Protein AF-A0A2V9QDQ3-F1 (afdb_monomer_lite)

Sequence (121 aa):
MTLRIRGIFEPTTITGGDTPDPEHPYFKVGGTVSTPDWSQWRIEVSEPKHTYWLNQYPSVGHRIYKEDFEATITVAAGSTVVVRVTDGNDRQIDNGKIAPDRQQIIAGVVDQPLPGQMLRL

pLDDT: mean 89.93, std 7.94, range [66.38, 98.31]

Foldseek 3Di:
DKDKDWDKFFAWAFDDFDQPDPVQSQWTKDGDTPCQQAKWWWKAKVVVTIIITRHHDPDGDLAIDTDTDMDDDDHDPPIDIDTDIDHNNPPPNPLPDPDPRHVDDDPPDDPDDDVPDDDDD

Radius of gyration: 14.38 Å; chains: 1; bounding box: 30×33×39 Å

Structure (mmCIF, N/CA/C/O backbone):
data_AF-A0A2V9QDQ3-F1
#
_entry.id   AF-A0A2V9QDQ3-F1
#
loop_
_atom_site.group_PDB
_atom_site.id
_atom_site.type_symbol
_atom_site.label_atom_id
_atom_site.label_alt_id
_atom_site.label_comp_id
_atom_site.label_asym_id
_atom_site.label_entity_id
_atom_site.label_seq_id
_atom_site.pdbx_PDB_ins_code
_atom_site.Cartn_x
_atom_site.Cartn_y
_atom_site.Cartn_z
_atom_site.occupancy
_atom_site.B_iso_or_equiv
_atom_site.auth_seq_id
_atom_site.auth_comp_id
_atom_site.auth_asym_id
_atom_site.auth_atom_id
_atom_site.pdbx_PDB_model_num
ATOM 1 N N . MET A 1 1 ? -4.457 -5.830 13.957 1.00 92.12 1 MET A N 1
ATOM 2 C CA . MET A 1 1 ? -4.430 -7.124 13.241 1.00 92.12 1 MET A CA 1
ATOM 3 C C . MET A 1 1 ? -3.198 -7.181 12.359 1.00 92.12 1 MET A C 1
ATOM 5 O O . MET A 1 1 ? -2.735 -6.123 11.949 1.00 92.12 1 MET A O 1
ATOM 9 N N . THR A 1 2 ? -2.707 -8.375 12.043 1.00 94.25 2 THR A N 1
ATOM 10 C CA . THR A 1 2 ? -1.573 -8.564 11.127 1.00 94.25 2 THR A CA 1
ATOM 11 C C . THR A 1 2 ? -2.083 -9.086 9.792 1.00 94.25 2 THR A C 1
ATOM 13 O O . THR A 1 2 ? -2.915 -9.992 9.755 1.00 94.25 2 THR A O 1
ATOM 16 N N . LEU A 1 3 ? -1.612 -8.484 8.705 1.00 93.69 3 LEU A N 1
ATOM 17 C CA . LEU A 1 3 ? -1.916 -8.866 7.333 1.00 93.69 3 LEU A CA 1
ATOM 18 C C . LEU A 1 3 ? -0.630 -9.301 6.646 1.00 93.69 3 LEU A C 1
ATOM 20 O O . LEU A 1 3 ? 0.401 -8.664 6.835 1.00 93.69 3 LEU A O 1
ATOM 24 N N . ARG A 1 4 ? -0.714 -10.315 5.784 1.00 94.31 4 ARG A N 1
ATOM 25 C CA . ARG A 1 4 ? 0.319 -10.583 4.784 1.00 94.31 4 ARG A CA 1
ATOM 26 C C . ARG A 1 4 ? -0.105 -9.972 3.457 1.00 94.31 4 ARG A C 1
ATOM 28 O O . ARG A 1 4 ? -1.147 -10.339 2.910 1.00 94.31 4 ARG A O 1
ATOM 35 N N . ILE A 1 5 ? 0.695 -9.048 2.951 1.00 94.38 5 ILE A N 1
ATOM 36 C CA . ILE A 1 5 ? 0.444 -8.294 1.729 1.00 94.38 5 ILE A CA 1
ATOM 37 C C . ILE A 1 5 ? 1.370 -8.834 0.652 1.00 94.38 5 ILE A C 1
ATOM 39 O O . ILE A 1 5 ? 2.584 -8.877 0.821 1.00 94.38 5 ILE A O 1
ATOM 43 N N . ARG A 1 6 ? 0.773 -9.260 -0.460 1.00 93.69 6 ARG A N 1
ATOM 44 C CA . ARG A 1 6 ? 1.475 -9.783 -1.630 1.00 93.69 6 ARG A CA 1
ATOM 45 C C . ARG A 1 6 ? 0.972 -9.045 -2.854 1.00 93.69 6 ARG A C 1
ATOM 47 O O . ARG A 1 6 ? -0.228 -9.091 -3.120 1.00 93.69 6 ARG A O 1
ATOM 54 N N . GLY A 1 7 ? 1.854 -8.366 -3.577 1.00 91.19 7 GLY A N 1
ATOM 55 C CA . GLY A 1 7 ? 1.440 -7.517 -4.689 1.00 91.19 7 GLY A CA 1
ATOM 56 C C . GLY A 1 7 ? 2.519 -7.267 -5.729 1.00 91.19 7 GLY A C 1
ATOM 57 O O . GLY A 1 7 ? 3.714 -7.397 -5.470 1.00 91.19 7 GLY A O 1
ATOM 58 N N . ILE A 1 8 ? 2.058 -6.943 -6.934 1.00 90.62 8 ILE A N 1
ATOM 59 C CA . ILE A 1 8 ? 2.871 -6.358 -7.993 1.00 90.62 8 ILE A CA 1
ATOM 60 C C . ILE A 1 8 ? 2.390 -4.919 -8.103 1.00 90.62 8 ILE A C 1
ATOM 62 O O . ILE A 1 8 ? 1.229 -4.697 -8.437 1.00 90.62 8 ILE A O 1
ATOM 66 N N . PHE A 1 9 ? 3.253 -3.962 -7.785 1.00 90.94 9 PHE A N 1
ATOM 67 C CA . PHE A 1 9 ? 2.884 -2.554 -7.696 1.00 90.94 9 PHE A CA 1
ATOM 68 C C . PHE A 1 9 ? 3.712 -1.704 -8.655 1.00 90.94 9 PHE A C 1
ATOM 70 O O . PHE A 1 9 ? 4.918 -1.906 -8.774 1.00 90.94 9 PHE A O 1
ATOM 77 N N . GLU A 1 10 ? 3.083 -0.718 -9.295 1.00 91.00 10 GLU A N 1
ATOM 78 C CA . GLU A 1 10 ? 3.804 0.457 -9.793 1.00 91.00 10 GLU A CA 1
ATOM 79 C C . GLU A 1 10 ? 3.888 1.503 -8.667 1.00 91.00 10 GLU A C 1
ATOM 81 O O . GLU A 1 10 ? 3.002 1.554 -7.808 1.00 91.00 10 GLU A O 1
ATOM 86 N N . PRO A 1 11 ? 4.951 2.314 -8.616 1.00 92.94 11 PRO A N 1
ATOM 87 C CA . PRO A 1 11 ? 5.176 3.260 -7.535 1.00 92.94 11 PRO A CA 1
ATOM 88 C C . PRO A 1 11 ? 4.200 4.442 -7.545 1.00 92.94 11 PRO A C 1
ATOM 90 O O . PRO A 1 11 ? 3.865 4.979 -8.599 1.00 92.94 11 PRO A O 1
ATOM 93 N N . THR A 1 12 ? 3.842 4.916 -6.350 1.00 94.69 12 THR A N 1
ATOM 94 C CA . THR A 1 12 ? 3.308 6.267 -6.108 1.00 94.69 12 THR A CA 1
ATOM 95 C C . THR A 1 12 ? 4.208 7.014 -5.124 1.00 94.69 12 THR A C 1
ATOM 97 O O . THR A 1 12 ? 5.013 6.395 -4.426 1.00 94.69 12 THR A O 1
ATOM 100 N N . THR A 1 13 ? 4.062 8.339 -5.031 1.00 96.31 13 THR A N 1
ATOM 101 C CA . THR A 1 13 ? 4.655 9.139 -3.953 1.00 96.31 13 THR A CA 1
ATOM 102 C C . THR A 1 13 ? 3.608 9.657 -2.962 1.00 96.31 13 THR A C 1
ATOM 104 O O . THR A 1 13 ? 2.532 10.120 -3.345 1.00 96.31 13 THR A O 1
ATOM 107 N N . ILE A 1 14 ? 3.949 9.614 -1.673 1.00 96.94 14 ILE A N 1
ATOM 108 C CA . ILE A 1 14 ? 3.148 10.027 -0.519 1.00 96.94 14 ILE A CA 1
ATOM 109 C C . ILE A 1 14 ? 3.951 11.035 0.313 1.00 96.94 14 ILE A C 1
ATOM 111 O O . ILE A 1 14 ? 4.997 10.711 0.891 1.00 96.94 14 ILE A O 1
ATOM 115 N N . THR A 1 15 ? 3.425 12.251 0.418 1.00 95.81 15 THR A N 1
ATOM 116 C CA . THR A 1 15 ? 3.976 13.348 1.224 1.00 95.81 15 THR A CA 1
ATOM 117 C C . THR A 1 15 ? 3.423 13.310 2.654 1.00 95.81 15 THR A C 1
ATOM 119 O O . THR A 1 15 ? 2.231 13.075 2.854 1.00 95.81 15 THR A O 1
ATOM 122 N N . GLY A 1 16 ? 4.269 13.581 3.659 1.00 95.88 16 GLY A N 1
ATOM 123 C CA . GLY A 1 16 ? 3.911 13.435 5.084 1.00 95.88 16 GLY A CA 1
ATOM 124 C C . GLY A 1 16 ? 3.699 11.969 5.474 1.00 95.88 16 GLY A C 1
ATOM 125 O O . GLY A 1 16 ? 4.047 11.114 4.677 1.00 95.88 16 GLY A O 1
ATOM 126 N N . GLY A 1 17 ? 3.133 11.671 6.648 1.00 95.31 17 GLY A N 1
ATOM 127 C CA . GLY A 1 17 ? 2.858 10.298 7.111 1.00 95.31 17 GLY A CA 1
ATOM 128 C C . GLY A 1 17 ? 4.082 9.536 7.636 1.00 95.31 17 GLY A C 1
ATOM 129 O O . GLY A 1 17 ? 5.220 9.951 7.415 1.00 95.31 17 GLY A O 1
ATOM 130 N N . ASP A 1 18 ? 3.827 8.401 8.284 1.00 96.56 18 ASP A N 1
ATOM 131 C CA . ASP A 1 18 ? 4.824 7.622 9.025 1.00 96.56 18 ASP A CA 1
ATOM 132 C C . ASP A 1 18 ? 5.199 6.329 8.299 1.00 96.56 18 ASP A C 1
ATOM 134 O O . ASP A 1 18 ? 4.346 5.662 7.714 1.00 96.56 18 ASP A O 1
ATOM 138 N N . THR A 1 19 ? 6.468 5.942 8.388 1.00 95.50 19 THR A N 1
ATOM 139 C CA . THR A 1 19 ? 6.969 4.640 7.930 1.00 95.50 19 THR A CA 1
ATOM 140 C C . THR A 1 19 ? 7.223 3.783 9.169 1.00 95.50 19 THR A C 1
ATOM 142 O O . THR A 1 19 ? 8.274 3.925 9.795 1.00 95.50 19 THR A O 1
ATOM 145 N N . PRO A 1 20 ? 6.249 2.956 9.590 1.00 92.38 20 PRO A N 1
ATOM 146 C CA . PRO A 1 20 ? 6.335 2.232 10.856 1.00 92.38 20 PRO A CA 1
ATOM 147 C C . PRO A 1 20 ? 7.339 1.078 10.799 1.00 92.38 20 PRO A C 1
ATOM 149 O O . PRO A 1 20 ? 7.803 0.634 11.844 1.00 92.38 20 PRO A O 1
ATOM 152 N N . ASP A 1 21 ? 7.668 0.613 9.594 1.00 89.44 21 ASP A N 1
ATOM 153 C CA . ASP A 1 21 ? 8.615 -0.463 9.355 1.00 89.44 21 ASP A CA 1
ATOM 154 C C . ASP A 1 21 ? 9.738 0.015 8.416 1.00 89.44 21 ASP A C 1
ATOM 156 O O . ASP A 1 21 ? 9.504 0.209 7.219 1.00 89.44 21 ASP A O 1
ATOM 160 N N . PRO A 1 22 ? 10.956 0.244 8.937 1.00 88.62 22 PRO A N 1
ATOM 161 C CA . PRO A 1 22 ? 12.102 0.637 8.123 1.00 88.62 22 PRO A CA 1
ATOM 162 C C . PRO A 1 22 ? 12.555 -0.425 7.112 1.00 88.62 22 PRO A C 1
ATOM 164 O O . PRO A 1 22 ? 13.193 -0.058 6.125 1.00 88.62 22 PRO A O 1
ATOM 167 N N . GLU A 1 23 ? 12.257 -1.711 7.336 1.00 90.38 23 GLU A N 1
ATOM 168 C CA . GLU A 1 23 ? 12.579 -2.794 6.393 1.00 90.38 23 GLU A CA 1
ATOM 169 C C . GLU A 1 23 ? 11.613 -2.801 5.199 1.00 90.38 23 GLU A C 1
ATOM 171 O O . GLU A 1 23 ? 11.976 -3.219 4.098 1.00 90.38 23 GLU A O 1
ATOM 176 N N . HIS A 1 24 ? 10.419 -2.232 5.389 1.00 89.31 24 HIS A N 1
ATOM 177 C CA . HIS A 1 24 ? 9.380 -2.079 4.374 1.00 89.31 24 HIS A CA 1
ATOM 178 C C . HIS A 1 24 ? 9.022 -0.596 4.160 1.00 89.31 24 HIS A C 1
ATOM 180 O O . HIS A 1 24 ? 7.886 -0.181 4.408 1.00 89.31 24 HIS A O 1
ATOM 186 N N . PRO A 1 25 ? 9.954 0.236 3.646 1.00 90.44 25 PRO A N 1
ATOM 187 C CA . PRO A 1 25 ? 9.777 1.690 3.556 1.00 90.44 25 PRO A CA 1
ATOM 188 C C . PRO A 1 25 ? 8.666 2.136 2.592 1.00 90.44 25 PRO A C 1
ATOM 190 O O . PRO A 1 25 ? 8.282 3.309 2.574 1.00 90.44 25 PRO A O 1
ATOM 193 N N . TYR A 1 26 ? 8.152 1.204 1.790 1.00 91.50 26 TYR A N 1
ATOM 194 C CA . TYR A 1 26 ? 7.014 1.386 0.896 1.00 91.50 26 TYR A CA 1
ATOM 195 C C . TYR A 1 26 ? 5.653 1.248 1.578 1.00 91.50 26 TYR A C 1
ATOM 197 O O . TYR A 1 26 ? 4.634 1.653 1.009 1.00 91.50 26 TYR A O 1
ATOM 205 N N . PHE A 1 27 ? 5.631 0.713 2.799 1.00 96.12 27 PHE A N 1
ATOM 206 C CA . PHE A 1 27 ? 4.460 0.704 3.652 1.00 96.12 27 PHE A CA 1
ATOM 207 C C . PHE A 1 27 ? 4.413 1.991 4.472 1.00 96.12 27 PHE A C 1
ATOM 209 O O . PHE A 1 27 ? 5.354 2.334 5.193 1.00 96.12 27 PHE A O 1
ATOM 216 N N . LYS A 1 28 ? 3.309 2.729 4.355 1.00 96.81 28 LYS A N 1
ATOM 217 C CA . LYS A 1 28 ? 3.207 4.067 4.939 1.00 96.81 28 LYS A CA 1
ATOM 218 C C . LYS A 1 28 ? 1.842 4.340 5.546 1.00 96.81 28 LYS A C 1
ATOM 220 O O . LYS A 1 28 ? 0.824 4.016 4.946 1.00 96.81 28 LYS A O 1
ATOM 225 N N . VAL A 1 29 ? 1.807 4.971 6.716 1.00 97.75 29 VAL A N 1
ATOM 226 C CA . VAL A 1 29 ? 0.573 5.303 7.442 1.00 97.75 29 VAL A CA 1
ATOM 227 C C . VAL A 1 29 ? 0.283 6.795 7.336 1.00 97.75 29 VAL A C 1
ATOM 229 O O . VAL A 1 29 ? 1.118 7.635 7.667 1.00 97.75 29 VAL A O 1
ATOM 232 N N . GLY A 1 30 ? -0.923 7.141 6.892 1.00 97.31 30 GLY A N 1
ATOM 233 C CA . GLY A 1 30 ? -1.334 8.527 6.682 1.00 97.31 30 GLY A CA 1
ATOM 234 C C . GLY A 1 30 ? -0.606 9.193 5.511 1.00 97.31 30 GLY A C 1
ATOM 235 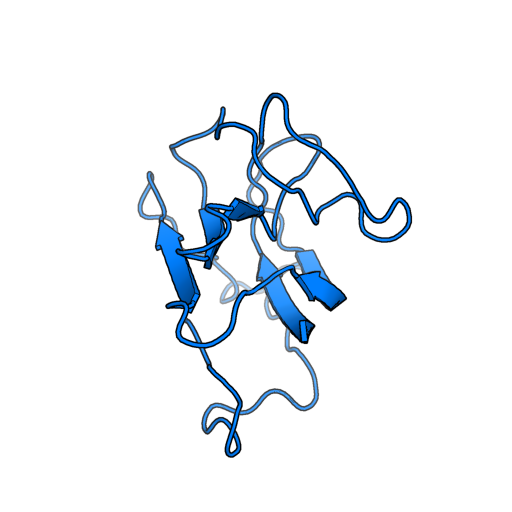O O . GLY A 1 30 ? -0.196 8.537 4.558 1.00 97.31 30 GLY A O 1
ATOM 236 N N . GLY A 1 31 ? -0.473 10.518 5.564 1.00 96.44 31 GLY A N 1
ATOM 237 C CA . GLY A 1 31 ? 0.061 11.309 4.452 1.00 96.44 31 GLY A CA 1
ATOM 238 C C . GLY A 1 31 ? -0.907 11.438 3.270 1.00 96.44 31 GLY A C 1
ATOM 239 O O . GLY A 1 31 ? -2.031 10.931 3.295 1.00 96.44 31 GLY A O 1
ATOM 240 N N . THR A 1 32 ? -0.451 12.136 2.232 1.00 96.00 32 THR A N 1
ATOM 241 C CA . THR A 1 32 ? -1.252 12.480 1.050 1.00 96.00 32 THR A CA 1
ATOM 242 C C . THR A 1 32 ? -0.489 12.142 -0.221 1.00 96.00 32 THR A C 1
ATOM 244 O O . THR A 1 32 ? 0.708 12.412 -0.321 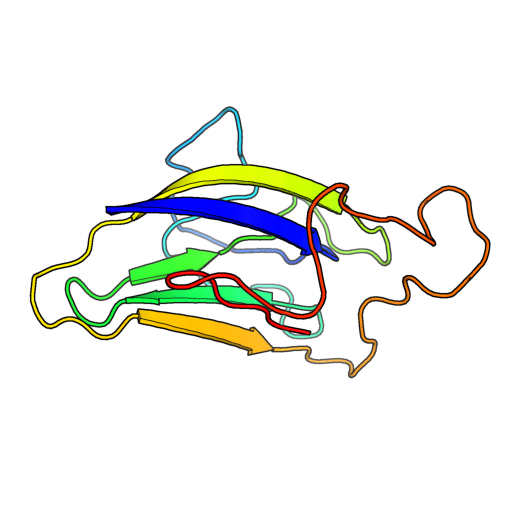1.00 96.00 32 THR A O 1
ATOM 247 N N . VAL A 1 33 ? -1.186 11.582 -1.208 1.00 95.56 33 VAL A N 1
ATOM 248 C CA . VAL A 1 33 ? -0.625 11.318 -2.538 1.00 95.56 33 VAL A CA 1
ATOM 249 C C . VAL A 1 33 ? -0.143 12.622 -3.173 1.00 95.56 33 VAL A C 1
ATOM 251 O O . VAL A 1 33 ? -0.885 13.600 -3.224 1.00 95.56 33 VAL A O 1
ATOM 254 N N . SER A 1 34 ? 1.090 12.627 -3.675 1.00 95.06 34 SER A N 1
ATOM 255 C CA . SER A 1 34 ? 1.669 13.743 -4.438 1.00 95.06 34 SER A CA 1
ATOM 256 C C . SER A 1 34 ? 1.767 13.471 -5.941 1.00 95.06 34 SER A C 1
ATOM 258 O O . SER A 1 34 ? 2.061 14.385 -6.706 1.00 95.06 34 SER A O 1
ATOM 260 N N . THR A 1 35 ? 1.456 12.248 -6.373 1.00 92.94 35 THR A N 1
ATOM 261 C CA . THR A 1 35 ? 1.424 11.821 -7.781 1.00 92.94 35 THR A CA 1
ATOM 262 C C . THR A 1 35 ? 0.081 11.16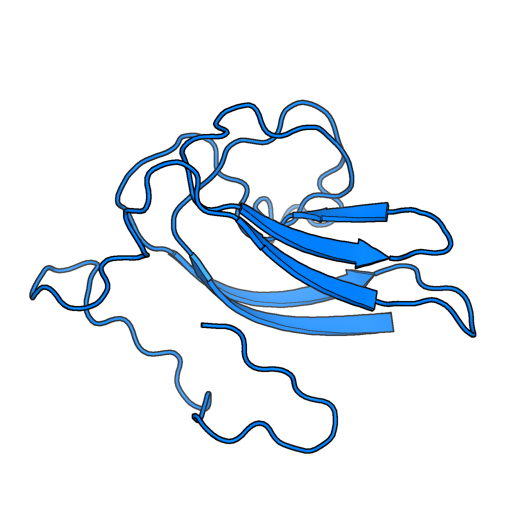7 -8.115 1.00 92.94 35 THR A C 1
ATOM 264 O O . THR A 1 35 ? 0.012 9.946 -8.261 1.00 92.94 35 THR A O 1
ATOM 267 N N . PRO A 1 36 ? -1.012 11.949 -8.198 1.00 91.50 36 PRO A N 1
ATOM 268 C CA . PRO A 1 36 ? -2.371 11.415 -8.328 1.00 91.50 36 PRO A CA 1
ATOM 269 C C . PRO A 1 36 ? -2.609 10.638 -9.629 1.00 91.50 36 PRO A C 1
ATOM 271 O O . PRO A 1 36 ? -3.496 9.792 -9.672 1.00 91.50 36 PRO A O 1
ATOM 274 N N . ASP A 1 37 ? -1.79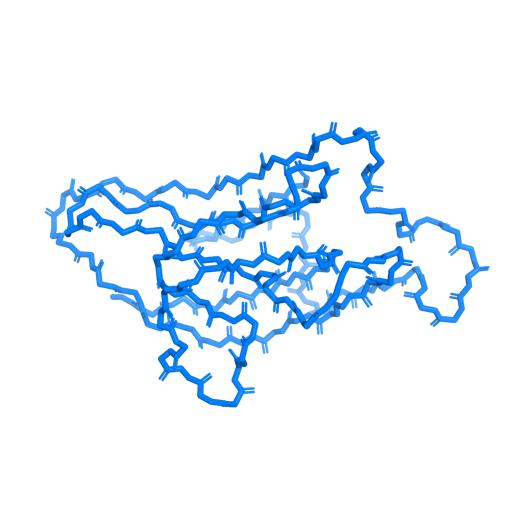3 10.886 -10.654 1.00 91.25 37 ASP A N 1
ATOM 275 C CA . ASP A 1 37 ? -1.871 10.202 -11.945 1.00 91.25 37 ASP A CA 1
ATOM 276 C C . ASP A 1 37 ? -1.358 8.754 -11.897 1.00 91.25 37 ASP A C 1
ATOM 278 O O . ASP A 1 37 ? -1.511 8.034 -12.873 1.00 91.25 37 ASP A O 1
ATOM 282 N N . TRP A 1 38 ? -0.720 8.325 -10.804 1.00 91.81 38 TRP A N 1
ATOM 283 C CA . TRP A 1 38 ? -0.126 6.992 -10.669 1.00 91.81 38 TRP A CA 1
ATOM 284 C C . TRP A 1 38 ? -0.989 6.061 -9.820 1.00 91.81 38 TRP A C 1
ATOM 286 O O . TRP A 1 38 ? -1.793 6.518 -9.001 1.00 91.81 38 TRP A O 1
ATOM 296 N N . SER A 1 39 ? -0.791 4.749 -9.996 1.00 91.19 39 SER A N 1
ATOM 297 C CA . SER A 1 39 ? -1.530 3.731 -9.250 1.00 91.19 39 SER A CA 1
ATOM 298 C C . SER A 1 39 ? -1.328 3.889 -7.739 1.00 91.19 39 SER A C 1
ATOM 300 O O . SER A 1 39 ? -0.212 4.022 -7.245 1.00 91.19 39 SER A O 1
ATOM 302 N N . GLN A 1 40 ? -2.422 3.867 -6.992 1.00 93.75 40 GLN A N 1
ATOM 303 C CA . GLN A 1 40 ? -2.492 4.118 -5.559 1.00 93.75 40 GLN A CA 1
ATOM 304 C C . GLN A 1 40 ? -3.116 2.909 -4.879 1.00 93.75 40 GLN A C 1
ATOM 306 O O . GLN A 1 40 ? -4.338 2.731 -4.926 1.00 93.75 40 GLN A O 1
ATOM 311 N N . TRP A 1 41 ? -2.290 2.103 -4.220 1.00 95.19 41 TRP A N 1
ATOM 312 C CA . TRP A 1 41 ? -2.731 0.923 -3.485 1.00 95.19 41 TRP A CA 1
ATOM 313 C C . TRP A 1 41 ? -2.810 1.242 -2.002 1.00 95.19 41 TRP A C 1
ATOM 315 O O . TRP A 1 41 ? -1.825 1.673 -1.396 1.00 95.19 41 TRP A O 1
ATOM 325 N N . ARG A 1 42 ? -3.991 1.048 -1.407 1.00 96.38 42 ARG A N 1
ATOM 326 C CA . ARG A 1 42 ? -4.197 1.378 0.003 1.00 96.38 42 ARG A CA 1
ATOM 327 C C . ARG A 1 42 ? -5.216 0.508 0.715 1.00 96.38 42 ARG A C 1
ATOM 329 O O . ARG A 1 42 ? -6.129 -0.048 0.104 1.00 96.38 42 ARG A O 1
ATOM 336 N N . ILE A 1 43 ? -5.076 0.479 2.033 1.00 97.12 43 ILE A N 1
ATOM 337 C CA . ILE A 1 43 ? -6.057 -0.050 2.974 1.00 97.12 43 ILE A CA 1
ATOM 338 C C . ILE A 1 43 ? -6.607 1.124 3.784 1.00 97.12 43 ILE A C 1
ATOM 340 O O . ILE A 1 43 ? -5.845 1.885 4.376 1.00 97.12 43 ILE A O 1
ATOM 344 N N . GLU A 1 44 ? -7.924 1.274 3.812 1.00 97.81 44 GLU A N 1
ATOM 345 C CA . GLU A 1 44 ? -8.630 2.280 4.606 1.00 97.81 44 GLU A CA 1
ATOM 346 C C . GLU A 1 44 ? -9.325 1.577 5.778 1.00 97.81 44 GLU A C 1
ATOM 348 O O . GLU A 1 44 ? -10.078 0.622 5.578 1.00 97.81 44 GLU A O 1
ATOM 353 N N . VAL A 1 45 ? -9.070 2.043 7.000 1.00 98.12 45 VAL A N 1
ATOM 354 C CA . VAL A 1 45 ? -9.722 1.565 8.228 1.00 98.12 45 VAL A CA 1
ATOM 355 C C . VAL A 1 45 ? -10.634 2.664 8.752 1.00 98.12 45 VAL A C 1
ATOM 357 O O . VAL A 1 45 ? -10.234 3.827 8.799 1.00 98.12 45 VAL A O 1
ATOM 360 N N . SER A 1 46 ? -11.860 2.310 9.143 1.00 98.31 46 SER A N 1
ATOM 361 C CA . SER A 1 46 ? -12.837 3.293 9.625 1.00 98.31 46 SER A CA 1
ATOM 362 C C . SER A 1 46 ? -12.569 3.791 11.049 1.00 98.31 46 SER A C 1
ATOM 364 O O . SER A 1 46 ? -12.824 4.960 11.317 1.00 98.31 46 SER A O 1
ATOM 366 N N . GLU A 1 47 ? -12.079 2.927 11.948 1.00 97.69 47 GLU A N 1
ATOM 367 C CA . GLU A 1 47 ? -11.816 3.256 13.358 1.00 97.69 47 GLU A CA 1
ATOM 368 C C . GLU A 1 47 ? -10.616 2.446 13.924 1.00 97.69 47 GLU A C 1
ATOM 370 O O . GLU A 1 47 ? -10.641 1.206 13.870 1.00 97.69 47 GLU A O 1
ATOM 375 N N . PRO A 1 48 ? -9.576 3.112 14.469 1.00 96.75 48 PRO A N 1
ATOM 376 C CA . PRO A 1 48 ? -9.290 4.530 14.248 1.00 96.75 48 PRO A CA 1
ATOM 377 C C . PRO A 1 48 ? -9.100 4.803 12.755 1.00 96.75 48 PRO A C 1
ATOM 379 O O . PRO A 1 48 ? -8.625 3.947 12.003 1.00 96.75 48 PRO A O 1
ATOM 382 N N . LYS A 1 49 ? -9.526 5.987 12.307 1.00 97.38 49 LYS A N 1
ATOM 383 C CA . LYS A 1 49 ? -9.469 6.338 10.889 1.00 97.38 49 LYS A CA 1
ATOM 384 C C . LYS A 1 49 ? -8.016 6.407 10.421 1.00 97.38 49 LYS A C 1
ATOM 386 O O . LYS A 1 49 ? -7.296 7.342 10.766 1.00 97.38 49 LYS A O 1
ATOM 391 N N . HIS A 1 50 ? -7.620 5.460 9.576 1.00 97.38 50 HIS A N 1
ATOM 392 C CA . HIS A 1 50 ? -6.282 5.402 8.994 1.00 97.38 50 HIS A CA 1
ATOM 393 C C . HIS A 1 50 ? -6.320 5.020 7.519 1.00 97.38 50 HIS A C 1
ATOM 395 O O . HIS A 1 50 ? -7.178 4.256 7.073 1.00 97.38 50 HIS A O 1
ATOM 401 N N . THR A 1 51 ? -5.321 5.515 6.794 1.00 98.06 51 THR A N 1
ATOM 402 C CA . THR A 1 51 ? -4.972 5.051 5.453 1.00 98.06 51 THR A CA 1
ATOM 403 C C . THR A 1 51 ? -3.580 4.445 5.510 1.00 98.06 51 THR A C 1
ATOM 405 O O . THR A 1 51 ? -2.648 5.095 5.980 1.00 98.06 51 THR A O 1
ATOM 408 N N . TYR A 1 52 ? -3.448 3.221 5.019 1.00 97.69 52 TYR A N 1
ATOM 409 C CA . TYR A 1 52 ? -2.186 2.510 4.880 1.00 97.69 52 TYR A CA 1
ATOM 410 C C . TYR A 1 52 ? -1.860 2.387 3.395 1.00 97.69 52 TYR A C 1
ATOM 412 O O . TYR A 1 52 ? -2.579 1.707 2.666 1.00 97.69 52 TYR A O 1
ATOM 420 N N . TRP A 1 53 ? -0.811 3.057 2.938 1.00 97.56 53 TRP A N 1
ATOM 421 C CA . TRP A 1 53 ? -0.311 2.987 1.568 1.00 97.56 53 TRP A CA 1
ATOM 422 C C . TRP A 1 53 ? 0.633 1.801 1.415 1.00 97.56 53 TRP A C 1
ATOM 424 O O . TRP A 1 53 ? 1.444 1.540 2.302 1.00 97.56 53 TRP A O 1
ATOM 434 N N . LEU A 1 54 ? 0.508 1.090 0.296 1.00 96.62 54 LEU A N 1
ATOM 435 C CA . LEU A 1 54 ? 1.217 -0.170 0.055 1.00 96.62 54 LEU A CA 1
ATOM 436 C C . LEU A 1 54 ? 2.369 -0.037 -0.948 1.00 96.62 54 LEU A C 1
ATOM 438 O O . LEU A 1 54 ? 3.192 -0.938 -1.051 1.00 96.62 54 LEU A O 1
ATOM 442 N N . ASN A 1 55 ? 2.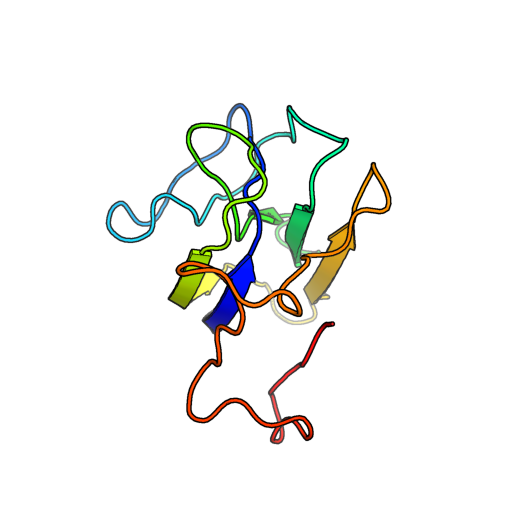395 1.057 -1.711 1.00 95.12 55 ASN A N 1
ATOM 443 C CA . ASN A 1 55 ? 3.286 1.243 -2.851 1.00 95.12 55 ASN A CA 1
ATOM 444 C C . ASN A 1 55 ? 3.953 2.627 -2.857 1.00 95.12 55 ASN A C 1
ATOM 446 O O . ASN A 1 55 ? 4.087 3.256 -3.909 1.00 95.12 55 ASN A O 1
ATOM 450 N N . GLN A 1 56 ? 4.346 3.122 -1.682 1.00 95.31 56 GLN A N 1
ATOM 451 C CA . GLN A 1 56 ? 5.133 4.348 -1.581 1.00 95.31 56 GLN A CA 1
ATOM 452 C C . GLN A 1 56 ? 6.569 4.102 -2.063 1.00 95.31 56 GLN A C 1
ATOM 454 O O . GLN A 1 56 ? 7.271 3.267 -1.513 1.00 95.31 56 GLN A O 1
ATOM 459 N N . TYR A 1 57 ? 7.068 4.883 -3.016 1.00 94.62 57 TYR A N 1
ATOM 460 C CA . TYR A 1 57 ? 8.479 4.823 -3.422 1.00 94.62 57 TYR A CA 1
ATOM 461 C C . TYR A 1 57 ? 9.082 6.229 -3.550 1.00 94.62 57 TYR A C 1
ATOM 463 O O . TYR A 1 57 ? 8.348 7.218 -3.566 1.00 94.62 57 TYR A O 1
ATOM 471 N N . PRO A 1 58 ? 10.424 6.361 -3.623 1.00 91.75 58 PRO A N 1
ATOM 472 C CA . PRO A 1 58 ? 11.079 7.668 -3.733 1.00 91.75 58 PRO A CA 1
ATOM 473 C C . PRO A 1 58 ? 10.722 8.450 -5.005 1.00 91.75 58 PRO A C 1
ATOM 475 O O . PRO A 1 58 ? 10.828 9.674 -5.025 1.00 91.75 58 PRO A O 1
ATOM 478 N N . SER A 1 59 ? 10.313 7.755 -6.066 1.00 93.25 59 SER A N 1
ATOM 479 C CA . SER A 1 59 ? 9.901 8.346 -7.336 1.00 93.25 59 SER A CA 1
ATOM 480 C C . SER A 1 59 ? 8.878 7.463 -8.040 1.00 93.25 59 SER A C 1
ATOM 482 O O . SER A 1 59 ? 8.861 6.248 -7.848 1.00 93.25 59 SER A O 1
ATOM 484 N N . VAL A 1 60 ? 8.090 8.066 -8.923 1.00 92.56 60 VAL A N 1
ATOM 485 C CA . VAL A 1 60 ? 7.199 7.345 -9.835 1.00 92.56 60 VAL A CA 1
ATOM 486 C C . VAL A 1 60 ? 7.921 6.844 -11.087 1.00 92.56 60 VAL A C 1
ATOM 488 O O . VAL A 1 60 ? 9.001 7.326 -11.431 1.00 92.56 60 VAL A O 1
ATOM 491 N N . GLY A 1 61 ? 7.323 5.882 -11.784 1.00 88.69 61 GLY A N 1
ATOM 492 C CA . GLY A 1 61 ? 7.864 5.309 -13.011 1.00 88.69 61 GLY A CA 1
ATOM 493 C C . GLY A 1 61 ? 7.162 4.008 -13.381 1.00 88.69 61 GLY A C 1
ATOM 494 O O . GLY A 1 61 ? 6.628 3.324 -12.518 1.00 88.69 61 GLY A O 1
ATOM 495 N N . HIS A 1 62 ? 7.197 3.634 -14.660 1.00 86.06 62 HIS A N 1
ATOM 496 C CA . HIS A 1 62 ? 6.642 2.366 -15.150 1.00 86.06 62 HIS A CA 1
ATOM 497 C C . HIS A 1 62 ? 7.585 1.199 -14.840 1.00 86.06 62 HIS A C 1
ATOM 499 O O . HIS A 1 62 ? 7.980 0.441 -15.725 1.00 86.06 62 HIS A O 1
ATOM 505 N N . ARG A 1 63 ? 7.986 1.098 -13.576 1.00 85.94 63 ARG A N 1
ATOM 506 C CA . ARG A 1 63 ? 8.734 -0.013 -13.011 1.00 85.94 63 ARG A CA 1
ATOM 507 C C . ARG A 1 63 ? 7.807 -0.724 -12.049 1.00 85.94 63 ARG A C 1
ATOM 509 O O . ARG A 1 63 ? 7.191 -0.072 -11.211 1.00 85.94 63 ARG A O 1
ATOM 516 N N . ILE A 1 64 ? 7.749 -2.042 -12.151 1.00 88.06 64 ILE A N 1
ATOM 517 C CA . ILE A 1 64 ? 6.969 -2.841 -11.215 1.00 88.06 64 ILE A CA 1
ATOM 518 C C . ILE A 1 64 ? 7.848 -3.395 -10.101 1.00 88.06 64 ILE A C 1
ATOM 520 O O . ILE A 1 64 ? 9.017 -3.731 -10.303 1.00 88.06 64 ILE A O 1
ATOM 524 N N . TYR A 1 65 ? 7.257 -3.481 -8.921 1.00 89.12 65 TYR A N 1
ATOM 525 C CA . TYR A 1 65 ? 7.864 -4.002 -7.711 1.00 89.12 65 TYR A CA 1
ATOM 526 C C . TYR A 1 65 ? 7.041 -5.185 -7.232 1.00 89.12 65 TYR A C 1
ATOM 528 O O . TYR A 1 65 ? 5.814 -5.114 -7.172 1.00 89.12 65 TYR A O 1
ATOM 536 N N . LYS A 1 66 ? 7.723 -6.288 -6.932 1.00 90.25 66 LYS A N 1
ATOM 537 C CA . LYS A 1 66 ? 7.108 -7.488 -6.379 1.00 90.25 66 LYS A CA 1
ATOM 538 C C . LYS A 1 66 ? 7.326 -7.478 -4.874 1.00 90.25 66 LYS A C 1
ATOM 540 O O . LYS A 1 66 ? 8.460 -7.631 -4.432 1.00 90.25 66 LYS A O 1
ATOM 545 N N . GLU A 1 67 ? 6.242 -7.338 -4.127 1.00 91.38 67 GLU A N 1
ATOM 546 C CA . GLU A 1 67 ? 6.261 -7.227 -2.672 1.00 91.38 67 GLU A CA 1
ATOM 547 C C . GLU A 1 67 ? 5.582 -8.438 -2.019 1.00 91.38 67 GLU A C 1
ATOM 549 O O . GLU A 1 67 ? 4.560 -8.935 -2.504 1.00 91.38 67 GLU A O 1
ATOM 554 N N . ASP A 1 68 ? 6.161 -8.914 -0.917 1.00 93.19 68 ASP A N 1
ATOM 555 C CA . ASP A 1 68 ? 5.615 -9.945 -0.026 1.00 93.19 68 ASP A CA 1
ATOM 556 C C . ASP A 1 6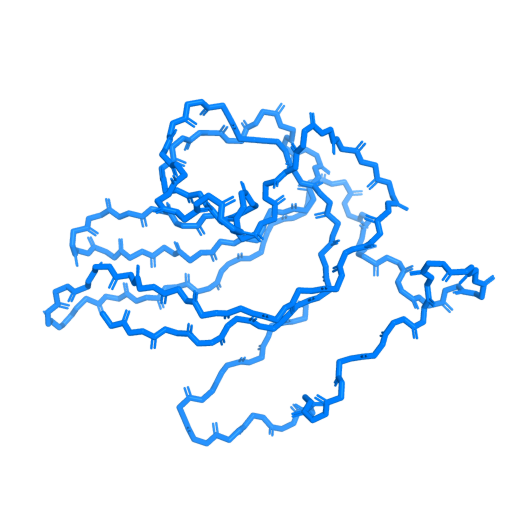8 ? 6.096 -9.646 1.395 1.00 93.19 68 ASP A C 1
ATOM 558 O O . ASP A 1 68 ? 7.258 -9.883 1.721 1.00 93.19 68 ASP A O 1
ATOM 562 N N . PHE A 1 69 ? 5.222 -9.065 2.212 1.00 93.44 69 PHE A N 1
ATOM 563 C CA . PHE A 1 69 ? 5.567 -8.606 3.554 1.00 93.44 69 PHE A CA 1
ATOM 564 C C . PHE A 1 69 ? 4.389 -8.738 4.513 1.00 93.44 69 PHE A C 1
ATOM 566 O O . PHE A 1 69 ? 3.230 -8.854 4.102 1.00 93.44 69 PHE A O 1
ATOM 573 N N . GLU A 1 70 ? 4.684 -8.711 5.809 1.00 94.81 70 GLU A N 1
ATOM 574 C CA . GLU A 1 70 ? 3.666 -8.623 6.848 1.00 94.81 70 GLU A CA 1
ATOM 575 C C . GLU A 1 70 ? 3.575 -7.196 7.379 1.00 94.81 70 GLU A C 1
ATOM 577 O O . GLU A 1 70 ? 4.577 -6.513 7.554 1.00 94.81 70 GLU A O 1
ATOM 582 N N . ALA A 1 71 ? 2.356 -6.738 7.646 1.00 94.56 71 ALA A N 1
ATOM 583 C CA . ALA A 1 71 ? 2.115 -5.440 8.252 1.00 94.56 71 ALA A CA 1
ATOM 584 C C . ALA A 1 71 ? 1.071 -5.558 9.355 1.00 94.56 71 ALA A C 1
ATOM 586 O O . ALA A 1 71 ? 0.025 -6.196 9.196 1.00 94.56 71 ALA A O 1
ATOM 587 N N . THR A 1 72 ? 1.334 -4.891 10.475 1.00 94.31 72 THR A N 1
ATOM 588 C CA . THR A 1 72 ? 0.345 -4.743 11.541 1.00 94.31 72 THR A CA 1
ATOM 589 C C . THR A 1 72 ? -0.414 -3.438 11.349 1.00 94.31 72 THR A C 1
ATOM 591 O O . THR A 1 72 ? 0.173 -2.360 11.340 1.00 94.31 72 THR A O 1
ATOM 594 N N . ILE A 1 73 ? -1.737 -3.541 11.219 1.00 95.56 73 ILE A N 1
ATOM 595 C CA . ILE A 1 73 ? -2.649 -2.398 11.144 1.00 95.56 73 ILE A CA 1
ATOM 596 C C . ILE A 1 73 ? -3.520 -2.321 12.400 1.00 95.56 73 ILE A C 1
ATOM 598 O O . ILE A 1 73 ? -3.946 -3.341 12.957 1.00 95.56 73 ILE A O 1
ATOM 602 N N . THR A 1 74 ? -3.807 -1.104 12.848 1.00 96.06 74 THR A N 1
ATOM 603 C CA . THR A 1 74 ? -4.647 -0.851 14.023 1.00 96.06 74 THR A CA 1
ATOM 604 C C . THR A 1 74 ? -6.097 -0.800 13.589 1.00 96.06 74 THR A C 1
ATOM 606 O O . THR A 1 74 ? -6.462 0.010 12.745 1.00 96.06 74 THR A O 1
ATOM 609 N N . VAL A 1 75 ? -6.924 -1.677 14.158 1.00 97.25 75 VAL A N 1
ATOM 610 C CA . VAL A 1 75 ? -8.335 -1.810 13.787 1.00 97.25 75 VAL A CA 1
ATOM 611 C C . VAL A 1 75 ? -9.145 -2.107 15.037 1.00 97.25 75 VAL A C 1
ATOM 613 O O . VAL A 1 75 ? -8.905 -3.120 15.696 1.00 97.25 75 VAL A O 1
ATOM 616 N N . ALA A 1 76 ? -10.082 -1.223 15.368 1.00 97.94 76 ALA A N 1
ATOM 617 C CA . ALA A 1 76 ? -11.052 -1.461 16.427 1.00 97.94 76 ALA A CA 1
ATOM 618 C C . ALA A 1 76 ? -12.068 -2.544 16.021 1.00 97.94 76 ALA A C 1
ATOM 620 O O . ALA A 1 76 ? -12.312 -2.807 14.841 1.00 97.94 76 ALA A O 1
ATOM 621 N N . ALA A 1 77 ? -12.675 -3.194 17.013 1.00 96.69 77 ALA A N 1
ATOM 622 C CA . ALA A 1 77 ? -13.727 -4.173 16.763 1.00 96.69 77 ALA A CA 1
ATOM 623 C C . ALA A 1 77 ? -14.933 -3.508 16.074 1.00 96.69 77 ALA A C 1
ATOM 625 O O . ALA A 1 77 ? -15.356 -2.424 16.465 1.00 96.69 77 ALA A O 1
ATOM 626 N N . GLY A 1 78 ? -15.492 -4.167 15.055 1.00 96.31 78 GLY A N 1
ATOM 627 C CA . GLY A 1 78 ? -16.618 -3.638 14.275 1.00 96.31 78 GLY A CA 1
ATOM 628 C C . GLY A 1 78 ? -16.238 -2.618 13.194 1.00 96.31 78 GLY A C 1
ATOM 629 O O . GLY A 1 78 ? -17.118 -2.163 12.466 1.00 96.31 78 GLY A O 1
ATOM 630 N N . SER A 1 79 ? -14.954 -2.279 13.048 1.00 97.56 79 SER A N 1
ATOM 631 C CA . SER A 1 79 ? -14.483 -1.392 11.983 1.00 97.56 79 SER A CA 1
ATOM 632 C C . SER A 1 79 ? -14.637 -2.005 10.594 1.00 97.56 79 SER A C 1
ATOM 634 O O . SER A 1 79 ? -14.503 -3.211 10.392 1.00 97.56 79 SER A O 1
ATOM 636 N N . THR A 1 80 ? -14.842 -1.137 9.607 1.00 96.75 80 THR A N 1
ATOM 637 C CA . THR A 1 80 ? -14.749 -1.493 8.192 1.00 96.75 80 THR A CA 1
ATOM 638 C C . THR A 1 80 ? -13.303 -1.371 7.725 1.00 96.75 80 THR A C 1
ATOM 640 O O . THR A 1 80 ? -12.617 -0.400 8.054 1.00 96.75 80 THR A O 1
ATOM 643 N N . VAL A 1 81 ? -12.865 -2.347 6.930 1.00 95.50 81 VAL A N 1
ATOM 644 C CA . VAL A 1 81 ? -11.565 -2.356 6.255 1.00 95.50 81 VAL A CA 1
ATOM 645 C C . VAL A 1 81 ? -11.814 -2.418 4.755 1.00 95.50 81 VAL A C 1
ATOM 647 O O . VAL A 1 81 ? -12.466 -3.343 4.272 1.00 95.50 81 VAL A O 1
ATOM 650 N N . VAL A 1 82 ? -11.311 -1.432 4.017 1.00 95.69 82 VAL A N 1
ATOM 651 C CA . VAL A 1 82 ? -11.464 -1.342 2.562 1.00 95.69 82 VAL A CA 1
ATOM 652 C C . VAL A 1 82 ? -10.096 -1.442 1.913 1.00 95.69 82 VAL A C 1
ATOM 654 O O . VAL A 1 82 ? -9.225 -0.621 2.180 1.00 95.69 82 VAL A O 1
ATOM 657 N N . VAL A 1 83 ? -9.919 -2.410 1.017 1.00 93.88 83 VAL A N 1
ATOM 658 C CA . VAL A 1 83 ? -8.778 -2.432 0.095 1.00 93.88 83 VAL A CA 1
ATOM 659 C C . VAL A 1 83 ? -9.188 -1.685 -1.164 1.00 93.88 83 VAL A C 1
ATOM 661 O O . VAL A 1 83 ? -10.194 -2.021 -1.794 1.00 93.88 83 VAL A O 1
ATOM 664 N N . ARG A 1 84 ? -8.435 -0.647 -1.524 1.00 92.88 84 ARG A N 1
ATOM 665 C CA . ARG A 1 84 ? -8.778 0.243 -2.629 1.00 92.88 84 ARG A CA 1
ATOM 666 C C . ARG A 1 84 ? -7.587 0.467 -3.543 1.00 92.88 84 ARG A C 1
ATOM 668 O O . ARG A 1 84 ? -6.458 0.641 -3.091 1.00 92.88 84 ARG A O 1
ATOM 675 N N . VAL A 1 85 ? -7.903 0.521 -4.833 1.00 90.69 85 VAL A N 1
ATOM 676 C CA . VAL A 1 85 ? -6.986 0.921 -5.896 1.00 90.69 85 VAL A CA 1
ATOM 677 C C . VAL A 1 85 ? -7.593 2.101 -6.624 1.00 90.69 85 VAL A C 1
ATOM 679 O O . VAL A 1 85 ? -8.798 2.126 -6.893 1.00 90.69 85 VAL A O 1
ATOM 682 N N . THR A 1 86 ? -6.763 3.090 -6.908 1.00 90.19 86 THR A N 1
ATOM 683 C CA . THR A 1 86 ? -7.083 4.197 -7.807 1.00 90.19 86 THR A CA 1
ATOM 684 C C . THR A 1 86 ? -5.922 4.334 -8.772 1.00 90.19 86 THR A C 1
ATOM 686 O O . THR A 1 86 ? -4.781 4.269 -8.335 1.00 90.19 86 THR A O 1
ATOM 689 N N . ASP A 1 87 ? -6.196 4.497 -10.057 1.00 87.62 87 ASP A N 1
ATOM 690 C CA . ASP A 1 87 ? -5.178 4.758 -11.068 1.00 87.62 87 ASP A CA 1
ATOM 691 C C . ASP A 1 87 ? -5.633 5.971 -11.875 1.00 87.62 87 ASP A C 1
ATOM 693 O O . ASP A 1 87 ? -6.754 5.989 -12.375 1.00 87.62 87 ASP A O 1
ATOM 697 N N . GLY A 1 88 ? -4.830 7.034 -11.872 1.00 84.31 88 GLY A N 1
ATOM 698 C CA . GLY A 1 88 ? -5.249 8.336 -12.389 1.00 84.31 88 GLY A CA 1
ATOM 699 C C . GLY A 1 88 ? -5.010 8.516 -13.885 1.00 84.31 88 GLY A C 1
ATOM 700 O O . GLY A 1 88 ? -5.619 9.394 -14.490 1.00 84.31 88 GLY A O 1
ATOM 701 N N . ASN A 1 89 ? -4.142 7.703 -14.490 1.00 81.69 89 ASN A N 1
ATOM 702 C CA . ASN A 1 89 ? -3.785 7.816 -15.905 1.00 81.69 89 ASN A CA 1
ATOM 703 C C . ASN A 1 89 ? -4.321 6.660 -16.771 1.00 81.69 89 ASN A C 1
ATOM 705 O O . ASN A 1 89 ? -3.976 6.596 -17.954 1.00 81.69 89 ASN A O 1
ATOM 709 N N . ASP A 1 90 ? -5.125 5.761 -16.185 1.00 70.81 90 ASP A N 1
ATOM 710 C CA . ASP A 1 90 ? -5.651 4.526 -16.790 1.00 70.81 90 ASP A CA 1
ATOM 711 C C . ASP A 1 90 ? -4.576 3.637 -17.450 1.00 70.81 90 ASP A C 1
ATOM 713 O O . ASP A 1 90 ? -4.869 2.775 -18.286 1.00 70.81 90 ASP A O 1
ATOM 717 N N . ARG A 1 91 ? -3.306 3.810 -17.073 1.00 72.25 91 ARG A N 1
ATOM 718 C CA . ARG A 1 91 ? -2.218 2.902 -17.426 1.00 72.25 91 ARG A CA 1
ATOM 719 C C . ARG A 1 91 ? -2.090 1.909 -16.294 1.00 72.25 91 ARG A C 1
ATOM 721 O O . ARG A 1 91 ? -1.181 1.994 -15.470 1.00 72.25 91 ARG A O 1
ATOM 728 N N . GLN A 1 92 ? -2.990 0.930 -16.336 1.00 66.38 92 GLN A N 1
ATOM 729 C CA . GLN A 1 92 ? -2.885 -0.255 -15.502 1.00 66.38 92 GLN A CA 1
ATOM 730 C C . GLN A 1 92 ? -1.454 -0.792 -15.520 1.00 66.38 92 GLN A C 1
ATOM 732 O O . GLN A 1 92 ? -0.743 -0.684 -16.524 1.00 66.38 92 GLN A O 1
ATOM 737 N N . ILE A 1 93 ? -1.072 -1.425 -14.413 1.00 72.44 93 ILE A N 1
ATOM 738 C CA . ILE A 1 93 ? 0.205 -2.115 -14.255 1.00 72.44 93 ILE A CA 1
ATOM 739 C C . ILE A 1 93 ? 0.416 -3.052 -15.454 1.00 72.44 93 ILE A C 1
ATOM 741 O O . ILE A 1 93 ? -0.160 -4.137 -15.526 1.00 72.44 93 ILE A O 1
ATOM 745 N N . ASP A 1 94 ? 1.245 -2.631 -16.413 1.00 71.38 94 ASP A N 1
ATOM 746 C CA . ASP A 1 94 ? 1.461 -3.363 -17.665 1.00 71.38 94 ASP A CA 1
ATOM 747 C C . ASP A 1 94 ? 2.411 -4.544 -17.436 1.00 71.38 94 ASP A C 1
ATOM 749 O O . ASP A 1 94 ? 3.582 -4.520 -17.807 1.00 71.38 94 ASP A O 1
ATOM 753 N N . ASN A 1 95 ? 1.949 -5.581 -16.746 1.00 74.38 95 ASN A N 1
ATOM 754 C CA . ASN A 1 95 ? 2.747 -6.777 -16.478 1.00 74.38 95 ASN A CA 1
ATOM 755 C C . ASN A 1 95 ? 2.784 -7.758 -17.674 1.00 74.38 95 ASN A C 1
ATOM 757 O O . ASN A 1 95 ? 3.343 -8.846 -17.555 1.00 74.38 95 ASN A O 1
ATOM 761 N N . GLY A 1 96 ? 2.176 -7.409 -18.816 1.00 69.06 96 GLY A N 1
ATOM 762 C CA . GLY A 1 96 ? 1.977 -8.317 -19.953 1.00 69.06 96 GLY A CA 1
ATOM 763 C C . GLY A 1 96 ? 3.106 -8.328 -20.990 1.00 69.06 96 GLY A C 1
ATOM 764 O O . GLY A 1 96 ? 3.254 -9.307 -21.724 1.00 69.06 96 GLY A O 1
ATOM 765 N N . LYS A 1 97 ? 3.917 -7.265 -21.070 1.00 71.19 97 LYS A N 1
ATOM 766 C CA . LYS A 1 97 ? 5.028 -7.168 -22.034 1.00 71.19 97 LYS A CA 1
ATOM 767 C C . LYS A 1 97 ? 6.203 -8.075 -21.663 1.00 71.19 97 LYS A C 1
ATOM 769 O O . LYS A 1 97 ? 6.487 -8.280 -20.493 1.00 71.19 97 LYS A O 1
ATOM 774 N N . ILE A 1 98 ? 6.935 -8.572 -22.661 1.00 70.25 98 ILE A N 1
ATOM 775 C CA . ILE A 1 98 ? 8.198 -9.294 -22.442 1.00 70.25 98 ILE A CA 1
ATOM 776 C C . ILE A 1 98 ? 9.310 -8.256 -22.245 1.00 70.25 98 ILE A C 1
ATOM 778 O O . ILE A 1 98 ? 9.817 -7.685 -23.209 1.00 70.25 98 ILE A O 1
ATOM 782 N N . ALA A 1 99 ? 9.662 -7.993 -20.992 1.00 71.19 99 ALA A N 1
ATOM 783 C CA . ALA A 1 99 ? 10.786 -7.155 -20.582 1.00 71.19 99 ALA A CA 1
ATOM 784 C C . ALA A 1 99 ? 11.335 -7.679 -19.241 1.00 71.19 99 ALA A C 1
ATOM 786 O O . ALA A 1 99 ? 10.604 -8.377 -18.539 1.00 71.19 99 ALA A O 1
ATOM 787 N N . PRO A 1 100 ? 12.593 -7.376 -18.863 1.00 70.31 100 PRO A N 1
ATOM 788 C CA . PRO A 1 100 ? 13.231 -7.975 -17.684 1.00 70.31 100 PRO A CA 1
ATOM 789 C C . PRO A 1 100 ? 12.476 -7.765 -16.365 1.00 70.31 100 PRO A C 1
ATOM 791 O O . PRO A 1 100 ? 12.579 -8.585 -15.456 1.00 70.31 100 PRO A O 1
ATOM 794 N N . ASP A 1 101 ? 11.735 -6.665 -16.251 1.00 69.19 101 ASP A N 1
ATOM 795 C CA . ASP A 1 101 ? 10.938 -6.318 -15.083 1.00 69.19 101 ASP A CA 1
ATOM 796 C C . ASP A 1 101 ? 9.471 -6.743 -15.198 1.00 69.19 101 ASP A C 1
ATOM 798 O O . ASP A 1 101 ? 8.778 -6.658 -14.198 1.00 69.19 101 ASP A O 1
ATOM 802 N N . ARG A 1 102 ? 8.996 -7.234 -16.349 1.00 78.62 102 ARG A N 1
ATOM 803 C CA . ARG A 1 102 ? 7.589 -7.585 -16.616 1.00 78.62 102 ARG A CA 1
ATOM 804 C C . ARG A 1 102 ? 7.373 -9.111 -16.616 1.00 78.62 102 ARG A C 1
ATOM 806 O O . ARG A 1 102 ? 8.325 -9.873 -16.491 1.00 78.62 102 ARG A O 1
ATOM 813 N N . GLN A 1 103 ? 6.121 -9.568 -16.700 1.00 81.69 103 GLN A N 1
ATOM 814 C CA . GLN A 1 103 ? 5.714 -10.973 -16.497 1.00 81.69 103 GLN A CA 1
ATOM 815 C C . GLN A 1 103 ? 6.023 -11.518 -15.095 1.00 81.69 103 GLN A C 1
ATOM 817 O O . GLN A 1 103 ? 6.262 -12.711 -14.897 1.00 81.69 103 GLN A O 1
ATOM 822 N N . GLN A 1 104 ? 6.005 -10.638 -14.096 1.00 84.06 104 GLN A N 1
ATOM 823 C CA . GLN A 1 104 ? 6.202 -11.020 -12.705 1.00 84.06 104 GLN A CA 1
ATOM 824 C C . GLN A 1 104 ? 5.024 -11.873 -12.232 1.00 84.06 104 GLN A C 1
ATOM 826 O O . GLN A 1 104 ? 3.863 -11.554 -12.484 1.00 84.06 104 GLN A O 1
ATOM 831 N N . ILE A 1 105 ? 5.331 -12.949 -11.514 1.00 85.62 105 ILE A N 1
ATOM 832 C CA . ILE A 1 105 ? 4.346 -13.833 -10.889 1.00 85.62 105 ILE A CA 1
ATOM 833 C C . ILE A 1 105 ? 4.686 -13.939 -9.409 1.00 85.62 105 ILE A C 1
ATOM 835 O O . ILE A 1 105 ? 5.847 -14.144 -9.036 1.00 85.62 105 ILE A O 1
ATOM 839 N N . ILE A 1 106 ? 3.676 -13.831 -8.549 1.00 86.69 106 ILE A N 1
ATOM 840 C CA . ILE A 1 106 ? 3.820 -14.137 -7.127 1.00 86.69 106 ILE A CA 1
ATOM 841 C C . ILE A 1 106 ? 3.486 -15.610 -6.918 1.00 86.69 106 ILE A C 1
ATOM 843 O O . ILE A 1 106 ? 2.337 -16.025 -7.039 1.00 86.69 106 ILE A O 1
ATOM 847 N N . ALA A 1 107 ? 4.507 -16.407 -6.604 1.00 85.75 107 ALA A N 1
ATOM 848 C CA . ALA A 1 107 ? 4.330 -17.828 -6.342 1.00 85.75 107 ALA A CA 1
ATOM 849 C C . ALA A 1 107 ? 3.345 -18.049 -5.179 1.00 85.75 107 ALA A C 1
ATOM 851 O O . ALA A 1 107 ? 3.414 -17.377 -4.149 1.00 85.75 107 ALA A O 1
ATOM 852 N N . GLY A 1 108 ? 2.418 -18.993 -5.349 1.00 82.94 108 GLY A N 1
ATOM 853 C CA . GLY A 1 108 ? 1.422 -19.320 -4.326 1.00 82.94 108 GLY A CA 1
ATOM 854 C C . GLY A 1 108 ? 0.327 -18.264 -4.125 1.00 82.94 108 GLY A C 1
ATOM 855 O O . GLY A 1 108 ? -0.399 -18.332 -3.131 1.00 82.94 108 GLY A O 1
ATOM 856 N N . VAL A 1 109 ? 0.205 -17.279 -5.021 1.00 83.19 109 VAL A N 1
ATOM 857 C CA . VAL A 1 109 ? -1.025 -16.492 -5.190 1.00 83.19 109 VAL A CA 1
ATOM 858 C C . VAL A 1 109 ? -1.807 -17.119 -6.337 1.00 83.19 109 VAL A C 1
ATOM 860 O O . VAL A 1 109 ? -1.265 -17.310 -7.421 1.00 83.19 109 VAL A O 1
ATOM 863 N N . VAL A 1 110 ? -3.060 -17.472 -6.067 1.00 80.81 110 VAL A N 1
ATOM 864 C CA . VAL A 1 110 ? -3.989 -18.055 -7.038 1.00 80.81 110 VAL A CA 1
ATOM 865 C C . VAL A 1 110 ? -5.214 -17.158 -7.167 1.00 80.81 110 VAL A C 1
ATOM 867 O O . VAL A 1 110 ? -5.531 -16.376 -6.271 1.00 80.81 110 VAL A O 1
ATOM 870 N N . ASP A 1 111 ? -5.909 -17.306 -8.282 1.00 81.56 111 ASP A N 1
ATOM 871 C CA . ASP A 1 111 ? -7.042 -16.493 -8.718 1.00 81.56 111 ASP A CA 1
ATOM 872 C C . ASP A 1 111 ? -8.257 -16.670 -7.789 1.00 81.56 111 ASP A C 1
ATOM 874 O O . ASP A 1 111 ? -9.112 -15.792 -7.682 1.00 81.56 111 ASP A O 1
ATOM 878 N N . GLN A 1 112 ? -8.311 -17.806 -7.084 1.00 87.88 112 GLN A N 1
ATOM 879 C CA . GLN A 1 112 ? -9.331 -18.136 -6.098 1.00 87.88 112 GLN A CA 1
ATOM 880 C C . GLN A 1 112 ? -8.782 -17.930 -4.673 1.00 87.88 112 GLN A C 1
ATOM 882 O O . GLN A 1 112 ? -8.113 -18.824 -4.147 1.00 87.88 112 GLN A O 1
ATOM 887 N N . PRO A 1 113 ? -9.057 -16.789 -4.012 1.00 84.81 113 PRO A N 1
ATOM 888 C CA . PRO A 1 113 ? -8.596 -16.560 -2.646 1.00 84.81 113 PRO A CA 1
ATOM 889 C C . PRO A 1 113 ? -9.191 -17.590 -1.671 1.00 84.81 113 PRO A C 1
ATOM 891 O O . PRO A 1 113 ? -10.365 -17.959 -1.770 1.00 84.81 113 PRO A O 1
ATOM 894 N N . LEU A 1 114 ? -8.379 -18.041 -0.708 1.00 87.00 114 LEU A N 1
ATOM 895 C CA . LEU A 1 114 ? -8.828 -18.890 0.401 1.00 87.00 114 LEU A CA 1
ATOM 896 C C . LEU A 1 114 ? -9.741 -18.102 1.361 1.00 87.00 114 LEU A C 1
ATOM 898 O O . LEU A 1 114 ? -9.713 -16.867 1.359 1.00 87.00 114 LEU A O 1
ATOM 902 N N . PRO A 1 115 ? -10.515 -18.772 2.239 1.00 88.88 115 PRO A N 1
ATOM 903 C CA . PRO A 1 115 ? -11.256 -18.085 3.293 1.00 88.88 115 PRO A CA 1
ATOM 904 C C . PRO A 1 115 ? -10.363 -17.128 4.095 1.00 88.88 115 PRO A C 1
ATOM 906 O O . PRO A 1 115 ? -9.285 -17.504 4.554 1.00 88.88 115 PRO A O 1
ATOM 909 N N . GLY A 1 116 ? -10.811 -15.879 4.241 1.00 85.81 116 GLY A N 1
ATOM 910 C CA . GLY A 1 116 ? -10.058 -14.814 4.913 1.00 85.81 116 GLY A CA 1
ATOM 911 C C . GLY A 1 116 ? -9.055 -14.064 4.027 1.00 85.81 116 GLY A C 1
ATOM 912 O O . GLY A 1 116 ? -8.444 -13.110 4.499 1.00 85.81 116 GLY A O 1
ATOM 913 N N . GLN A 1 117 ? -8.895 -14.445 2.756 1.00 88.94 117 GLN A N 1
ATOM 914 C CA . GLN A 1 117 ? -8.085 -13.711 1.783 1.00 88.94 117 GLN A CA 1
ATOM 915 C C . GLN A 1 117 ? -8.952 -12.830 0.878 1.00 88.94 117 GLN A C 1
ATOM 917 O O . GLN A 1 117 ? -10.135 -13.087 0.658 1.00 88.94 117 GLN A O 1
ATOM 922 N N . MET A 1 118 ? -8.327 -11.800 0.314 1.00 88.19 118 MET A N 1
ATOM 923 C CA . MET A 1 118 ? -8.908 -10.934 -0.705 1.00 88.19 118 MET A CA 1
ATOM 924 C C . MET A 1 118 ? -7.938 -10.841 -1.882 1.00 88.19 118 MET A C 1
ATOM 926 O O . MET A 1 118 ? -6.731 -10.722 -1.676 1.00 88.19 118 MET A O 1
ATOM 930 N N . LEU A 1 119 ? -8.473 -10.870 -3.102 1.00 87.06 119 LEU A N 1
ATOM 931 C CA . LEU A 1 119 ? -7.737 -10.577 -4.328 1.00 87.06 119 LEU A CA 1
ATOM 932 C C . LEU A 1 119 ? -8.272 -9.276 -4.929 1.00 87.06 119 LEU A C 1
ATOM 934 O O . LEU A 1 119 ? -9.486 -9.087 -5.032 1.00 87.06 119 LEU A O 1
ATOM 938 N N . ARG A 1 120 ? -7.363 -8.387 -5.332 1.00 85.31 120 ARG A N 1
ATOM 939 C CA . ARG A 1 120 ? -7.682 -7.165 -6.065 1.00 85.31 120 ARG A CA 1
ATOM 940 C C . ARG A 1 120 ? -6.802 -7.096 -7.310 1.00 85.31 120 ARG A C 1
ATOM 942 O O . ARG A 1 120 ? -5.588 -7.240 -7.193 1.00 85.31 120 ARG A O 1
ATOM 949 N N . LEU A 1 121 ? -7.449 -6.920 -8.460 1.00 75.69 121 LEU A N 1
ATOM 950 C CA . LEU A 1 121 ? -6.842 -6.755 -9.780 1.00 75.69 121 LEU A CA 1
ATOM 951 C C . LEU A 1 121 ? -6.994 -5.301 -10.231 1.00 75.69 121 LEU A C 1
ATOM 953 O O . LEU A 1 121 ? -8.028 -4.691 -9.854 1.00 75.69 121 LEU A O 1
#

Secondary structure (DSSP, 8-state):
-EEEEEEEE--B-EES-B-S-TT-TT-EES-EES-TTS-EEEEEETTTTEEEES-B-SS--S--EEEEEEEE----TT--EEEEEE-SS-------S-STT-S---TT--SSPPTT-----